Protein AF-A0A8T4AZB9-F1 (afdb_monomer)

Structure (mmCIF, N/CA/C/O backbone):
data_AF-A0A8T4AZB9-F1
#
_entry.id   AF-A0A8T4AZB9-F1
#
loop_
_atom_site.group_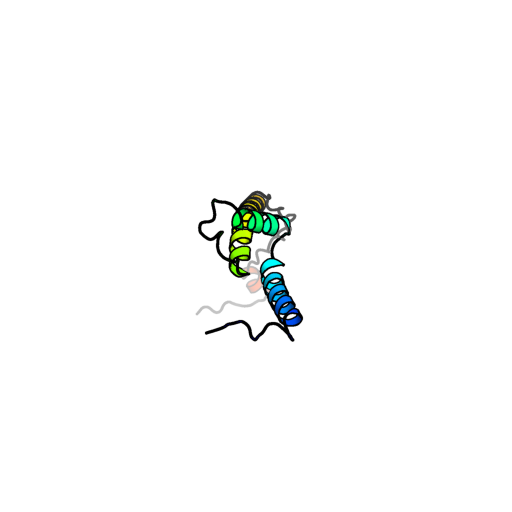PDB
_atom_site.id
_atom_site.type_symbol
_atom_site.label_atom_id
_atom_site.label_alt_id
_atom_site.label_comp_id
_atom_site.label_asym_id
_atom_site.label_entity_id
_atom_site.label_seq_id
_atom_site.pdbx_PDB_ins_code
_atom_site.Cartn_x
_atom_site.Cartn_y
_atom_site.Cartn_z
_atom_site.occupancy
_atom_site.B_iso_or_equiv
_atom_site.auth_seq_id
_atom_site.auth_comp_id
_atom_site.auth_asym_id
_atom_site.auth_atom_id
_atom_site.pdbx_PDB_model_num
ATOM 1 N N . MET A 1 1 ? 29.640 -9.383 -23.306 1.00 36.34 1 MET A N 1
ATOM 2 C CA . MET A 1 1 ? 28.337 -10.036 -23.550 1.00 36.34 1 MET A CA 1
ATOM 3 C C . MET A 1 1 ? 27.306 -8.935 -23.765 1.00 36.34 1 MET A C 1
ATOM 5 O O . MET A 1 1 ? 26.959 -8.245 -22.816 1.00 36.34 1 MET A O 1
ATOM 9 N N . LEU A 1 2 ? 26.946 -8.675 -25.024 1.00 42.00 2 LEU A N 1
ATOM 10 C CA . LEU A 1 2 ? 26.038 -7.601 -25.436 1.00 42.00 2 LEU A CA 1
ATOM 11 C C . LEU A 1 2 ? 24.580 -8.046 -25.237 1.00 42.00 2 LEU A C 1
ATOM 13 O O . LEU A 1 2 ? 24.134 -8.979 -25.895 1.00 42.00 2 LEU A O 1
ATOM 17 N N . ILE A 1 3 ? 23.825 -7.345 -24.390 1.00 49.06 3 ILE A N 1
ATOM 18 C CA . ILE A 1 3 ? 22.386 -7.575 -24.132 1.00 49.06 3 ILE A CA 1
ATOM 19 C C . ILE A 1 3 ? 21.522 -6.783 -25.148 1.00 49.06 3 ILE A C 1
ATOM 21 O O . ILE A 1 3 ? 20.389 -6.404 -24.883 1.00 49.06 3 ILE A O 1
ATOM 25 N N . HIS A 1 4 ? 22.052 -6.486 -26.339 1.00 47.09 4 HIS A N 1
ATOM 26 C CA . HIS A 1 4 ? 21.406 -5.588 -27.310 1.00 47.09 4 HIS A CA 1
ATOM 27 C C . HIS A 1 4 ? 20.523 -6.294 -28.359 1.00 47.09 4 HIS A C 1
ATOM 29 O O . HIS A 1 4 ? 20.061 -5.638 -29.283 1.00 47.09 4 HIS A O 1
ATOM 35 N N . TYR A 1 5 ? 20.249 -7.600 -28.227 1.00 48.66 5 TYR A N 1
ATOM 36 C CA . TYR A 1 5 ? 19.583 -8.394 -29.278 1.00 48.66 5 TYR A CA 1
ATOM 37 C C . TYR A 1 5 ? 18.109 -8.774 -29.037 1.00 48.66 5 TYR A C 1
ATOM 39 O O . TYR A 1 5 ? 17.534 -9.469 -29.865 1.00 48.66 5 TYR A O 1
ATOM 47 N N . PHE A 1 6 ? 17.464 -8.319 -27.956 1.00 48.94 6 PHE A N 1
ATOM 48 C CA . PHE A 1 6 ? 16.063 -8.685 -27.657 1.00 48.94 6 PHE A CA 1
ATOM 49 C C . PHE A 1 6 ? 15.092 -7.493 -27.612 1.00 48.94 6 PHE A C 1
ATOM 51 O O . PHE A 1 6 ? 14.067 -7.528 -26.938 1.00 48.94 6 PHE A O 1
ATOM 58 N N . ALA A 1 7 ? 15.409 -6.413 -28.325 1.00 53.19 7 ALA A N 1
ATOM 59 C CA . ALA A 1 7 ? 14.524 -5.263 -28.485 1.00 53.19 7 ALA A CA 1
ATOM 60 C C . ALA A 1 7 ? 13.926 -5.290 -29.897 1.00 53.19 7 ALA A C 1
ATOM 62 O O . ALA A 1 7 ? 14.537 -4.787 -30.834 1.00 53.19 7 ALA A O 1
ATOM 63 N N . GLY A 1 8 ? 12.759 -5.913 -30.077 1.00 53.25 8 GLY A N 1
ATOM 64 C CA . GLY A 1 8 ? 12.111 -5.881 -31.392 1.00 53.25 8 GLY A CA 1
ATOM 65 C C . GLY A 1 8 ? 10.671 -6.378 -31.449 1.00 53.25 8 GLY A C 1
ATOM 66 O O . GLY A 1 8 ? 9.823 -5.657 -31.956 1.00 53.25 8 GLY A O 1
ATOM 67 N N . ALA A 1 9 ? 10.366 -7.570 -30.926 1.00 54.06 9 ALA A N 1
ATOM 68 C CA . ALA A 1 9 ? 9.099 -8.232 -31.275 1.00 54.06 9 ALA A CA 1
ATOM 69 C C .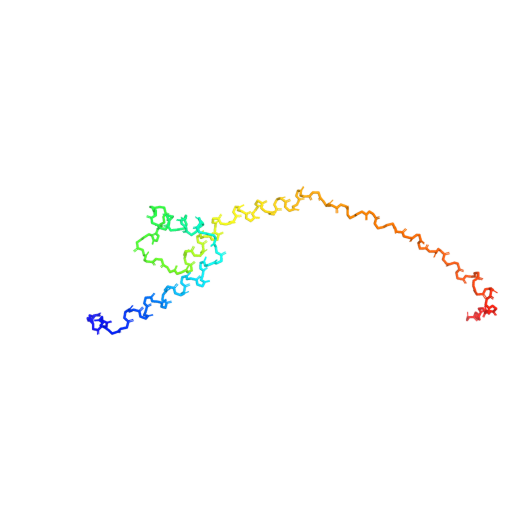 ALA A 1 9 ? 8.046 -8.340 -30.150 1.00 54.06 9 ALA A C 1
ATOM 71 O O . ALA A 1 9 ? 6.860 -8.355 -30.458 1.00 54.06 9 ALA A O 1
ATOM 72 N N . ASP A 1 10 ? 8.425 -8.366 -28.865 1.00 56.94 10 ASP A N 1
ATOM 73 C CA . ASP A 1 10 ? 7.483 -8.687 -27.763 1.00 56.94 10 ASP A CA 1
ATOM 74 C C . ASP A 1 10 ? 7.443 -7.660 -26.616 1.00 56.94 10 ASP A C 1
ATOM 76 O O . ASP A 1 10 ? 6.883 -7.912 -25.548 1.00 56.94 10 ASP A O 1
ATOM 80 N N . VAL A 1 11 ? 7.998 -6.463 -26.820 1.00 60.03 11 VAL A N 1
ATOM 81 C CA . VAL A 1 11 ? 8.096 -5.438 -25.760 1.00 60.03 11 VAL A CA 1
ATOM 82 C C . VAL A 1 11 ? 6.715 -4.993 -25.249 1.00 60.03 11 VAL A C 1
ATOM 84 O O . VAL A 1 11 ? 6.569 -4.672 -24.067 1.00 60.03 11 VAL A O 1
ATOM 87 N N . GLY A 1 12 ? 5.696 -5.025 -26.117 1.00 62.78 12 GLY A N 1
ATOM 88 C CA . GLY A 1 12 ? 4.302 -4.740 -25.761 1.00 62.78 12 GLY A CA 1
ATOM 89 C C . GLY A 1 12 ? 3.727 -5.783 -24.803 1.00 62.78 12 GLY A C 1
ATOM 90 O O . GLY A 1 12 ? 3.343 -5.435 -23.689 1.00 62.78 12 GLY A O 1
ATOM 91 N N . LYS A 1 13 ? 3.789 -7.068 -25.176 1.00 73.56 13 LYS A N 1
ATOM 92 C CA . LYS A 1 13 ? 3.292 -8.177 -24.340 1.00 73.56 13 LYS A CA 1
ATOM 93 C C . LYS A 1 13 ? 4.036 -8.281 -23.008 1.00 73.56 13 LYS A C 1
ATOM 95 O O . LYS A 1 13 ? 3.444 -8.582 -21.977 1.00 73.56 13 LYS A O 1
ATOM 100 N N . PHE A 1 14 ? 5.338 -7.995 -23.010 1.00 71.19 14 PHE A N 1
ATOM 101 C CA . PHE A 1 14 ? 6.136 -7.960 -21.786 1.00 71.19 14 PHE A CA 1
ATOM 102 C C . PHE A 1 14 ? 5.719 -6.815 -20.851 1.00 71.19 14 PHE A C 1
ATOM 104 O O . PHE A 1 14 ? 5.600 -7.009 -19.643 1.00 71.19 14 PHE A O 1
ATOM 111 N N . SER A 1 15 ? 5.463 -5.624 -21.397 1.00 73.81 15 SER A N 1
ATOM 112 C CA . SER A 1 15 ? 4.998 -4.478 -20.606 1.00 73.81 15 SER A CA 1
ATOM 113 C C . SER A 1 15 ? 3.588 -4.697 -20.051 1.00 73.81 15 SER A C 1
ATOM 115 O O . SER A 1 15 ? 3.328 -4.323 -18.908 1.00 73.81 15 SER A O 1
ATOM 117 N N . GLU A 1 16 ? 2.706 -5.341 -20.819 1.00 83.00 16 GLU A N 1
ATOM 118 C CA . GLU A 1 16 ? 1.372 -5.759 -20.370 1.00 83.00 16 GLU A CA 1
ATOM 119 C C . GLU A 1 16 ? 1.455 -6.766 -19.224 1.00 83.00 16 GLU A C 1
ATOM 121 O O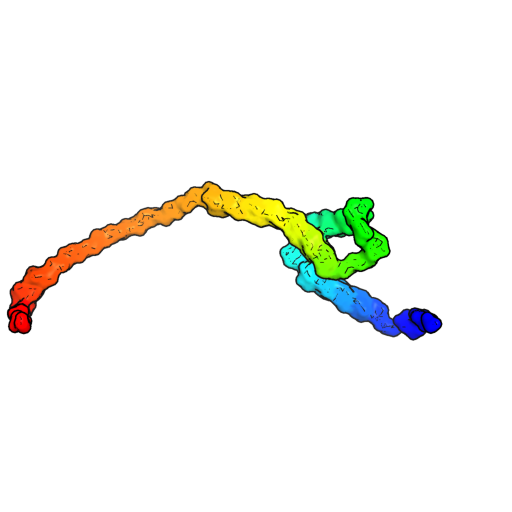 . GLU A 1 16 ? 0.856 -6.536 -18.178 1.00 83.00 16 GLU A O 1
ATOM 126 N N . SER A 1 17 ? 2.273 -7.816 -19.362 1.00 84.00 17 SER A N 1
ATOM 127 C CA . SER A 1 17 ? 2.494 -8.807 -18.301 1.00 84.00 17 SER A CA 1
ATOM 128 C C . SER A 1 17 ? 3.011 -8.167 -17.012 1.00 84.00 17 SER A C 1
ATOM 130 O O . SER A 1 17 ? 2.525 -8.488 -15.929 1.00 84.00 17 SER A O 1
ATOM 132 N N . ILE A 1 18 ? 3.947 -7.218 -17.112 1.00 83.31 18 ILE A N 1
ATOM 133 C CA . ILE A 1 18 ? 4.393 -6.449 -15.948 1.00 83.31 18 ILE A CA 1
ATOM 134 C C . ILE A 1 18 ? 3.212 -5.670 -15.357 1.00 83.31 18 ILE A C 1
ATOM 136 O O . ILE A 1 18 ? 2.995 -5.711 -14.148 1.00 83.31 18 ILE A O 1
ATOM 140 N N . GLY A 1 19 ? 2.442 -4.968 -16.190 1.00 85.88 19 GLY A N 1
ATOM 141 C CA . GLY A 1 19 ? 1.260 -4.219 -15.766 1.00 85.88 19 GLY A CA 1
ATOM 142 C C . GLY A 1 19 ? 0.237 -5.083 -15.026 1.00 85.88 19 GLY A C 1
ATOM 143 O O . GLY A 1 19 ? -0.285 -4.653 -13.997 1.00 85.88 19 GLY A O 1
ATOM 144 N N . GLU A 1 20 ? 0.005 -6.311 -15.488 1.00 90.50 20 GLU A N 1
ATOM 145 C CA . GLU A 1 20 ? -0.858 -7.286 -14.820 1.00 90.50 20 GLU A CA 1
ATOM 146 C C . GLU A 1 20 ? -0.349 -7.659 -13.426 1.00 90.50 20 GLU A C 1
ATOM 148 O O . GLU A 1 20 ? -1.146 -7.700 -12.488 1.00 90.50 20 GLU A O 1
ATOM 153 N N . ASP A 1 21 ? 0.957 -7.879 -13.257 1.00 90.62 21 ASP A N 1
ATOM 154 C CA . ASP A 1 21 ? 1.543 -8.196 -11.950 1.00 90.62 21 ASP A CA 1
ATOM 155 C C . ASP A 1 21 ? 1.378 -7.034 -10.961 1.00 90.62 21 ASP A C 1
ATOM 157 O O . ASP A 1 21 ? 0.996 -7.240 -9.804 1.00 90.62 21 ASP A O 1
ATOM 161 N N . TYR A 1 22 ? 1.597 -5.793 -11.416 1.00 90.31 22 TYR A N 1
ATOM 162 C CA . TYR A 1 22 ? 1.299 -4.605 -10.608 1.00 90.31 22 TYR A CA 1
ATOM 163 C C . TYR A 1 22 ? -0.193 -4.507 -10.291 1.00 90.31 22 TYR A C 1
ATOM 165 O O . TYR A 1 22 ? -0.551 -4.213 -9.152 1.00 90.31 22 TYR A O 1
ATOM 173 N N . GLY A 1 23 ? -1.063 -4.767 -11.268 1.00 91.19 23 GLY A N 1
ATOM 174 C CA . GLY A 1 23 ? -2.510 -4.762 -11.091 1.00 91.19 23 GLY A CA 1
ATOM 175 C C . GLY A 1 23 ? -2.950 -5.754 -10.019 1.00 91.19 23 GLY A C 1
ATOM 176 O O . GLY A 1 23 ? -3.554 -5.354 -9.026 1.00 91.19 23 GLY A O 1
ATOM 177 N N . ARG A 1 24 ? -2.589 -7.034 -10.163 1.00 92.69 24 ARG A N 1
ATOM 1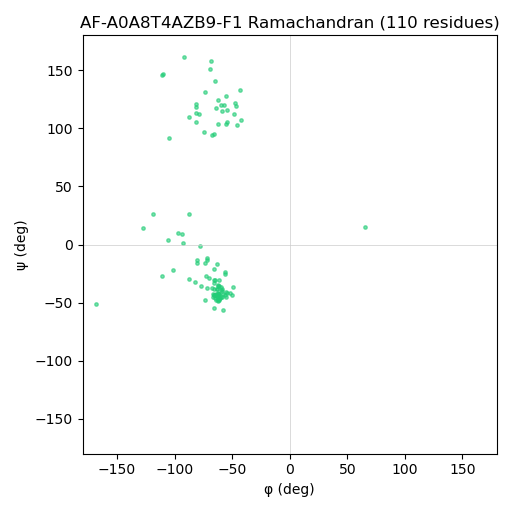78 C CA . ARG A 1 24 ? -2.931 -8.102 -9.206 1.00 92.69 24 ARG A CA 1
ATOM 179 C C . ARG A 1 24 ? -2.489 -7.764 -7.790 1.00 92.69 24 ARG A C 1
ATOM 181 O O . ARG A 1 24 ? -3.231 -7.998 -6.837 1.00 92.69 24 ARG A O 1
ATOM 188 N N . GLU A 1 25 ? -1.297 -7.197 -7.652 1.00 93.19 25 GLU A N 1
ATOM 189 C CA . GLU A 1 25 ? -0.733 -6.939 -6.339 1.00 93.19 25 GLU A CA 1
ATOM 190 C C . GLU A 1 25 ? -1.258 -5.638 -5.706 1.00 93.19 25 GLU A C 1
ATOM 192 O O . GLU A 1 25 ? -1.419 -5.577 -4.484 1.00 93.19 25 GLU A O 1
ATOM 197 N N . LEU A 1 26 ? -1.576 -4.610 -6.503 1.00 92.88 26 LEU A N 1
ATOM 198 C CA . LEU A 1 26 ? -1.941 -3.281 -6.001 1.00 92.88 26 LEU A CA 1
ATOM 199 C C . LEU A 1 26 ? -3.439 -2.984 -5.990 1.00 92.88 26 LEU A C 1
ATOM 201 O O . LEU A 1 26 ? -3.852 -2.155 -5.184 1.00 92.88 26 LEU A O 1
ATOM 205 N N . LEU A 1 27 ? -4.261 -3.668 -6.794 1.00 93.44 27 LEU A N 1
ATOM 206 C CA . LEU A 1 27 ? -5.718 -3.448 -6.858 1.00 93.44 27 LEU A CA 1
ATOM 207 C C . LEU A 1 27 ? -6.420 -3.598 -5.498 1.00 93.44 27 LEU A C 1
ATOM 209 O O . LEU A 1 27 ? -7.481 -3.020 -5.280 1.00 93.44 27 LEU A O 1
ATOM 213 N N . LYS A 1 28 ? -5.819 -4.340 -4.561 1.00 93.38 28 LYS A N 1
ATOM 214 C CA . LYS A 1 28 ? -6.315 -4.501 -3.185 1.00 93.38 28 LYS A CA 1
ATOM 215 C C . LYS A 1 28 ? -6.159 -3.250 -2.309 1.00 93.38 28 LYS A C 1
ATOM 217 O O . LYS A 1 28 ? -6.693 -3.220 -1.200 1.00 93.38 28 LYS A O 1
ATOM 222 N N . TYR A 1 29 ? -5.407 -2.248 -2.760 1.00 94.81 29 TYR A N 1
ATOM 223 C CA . TYR A 1 29 ? -5.156 -1.009 -2.030 1.00 94.81 29 TYR A CA 1
ATOM 224 C C . TYR A 1 29 ? -5.866 0.178 -2.686 1.00 94.81 29 TYR A C 1
ATOM 226 O O . TYR A 1 29 ? -5.969 0.247 -3.910 1.00 94.81 29 TYR A O 1
ATOM 234 N N . PRO A 1 30 ? -6.329 1.159 -1.893 1.00 95.12 30 PRO A N 1
ATOM 235 C CA . PRO A 1 30 ? -6.922 2.365 -2.448 1.00 95.12 30 PRO A CA 1
ATOM 236 C C . PRO A 1 30 ? -5.864 3.227 -3.150 1.00 95.12 30 PRO A C 1
ATOM 238 O O . PRO A 1 30 ? -4.701 3.271 -2.739 1.00 95.12 30 PRO A O 1
ATOM 241 N N . ALA A 1 31 ? -6.290 3.982 -4.166 1.00 93.31 31 ALA A N 1
ATOM 242 C CA . ALA A 1 31 ? -5.407 4.796 -5.003 1.00 93.31 31 ALA A CA 1
ATOM 243 C C . ALA A 1 31 ? -4.487 5.732 -4.196 1.00 93.31 31 ALA A C 1
ATOM 245 O O . ALA A 1 31 ? -3.294 5.813 -4.478 1.00 93.31 31 ALA A O 1
ATOM 246 N N . TRP A 1 32 ? -5.000 6.373 -3.139 1.00 94.75 32 TRP A N 1
ATOM 247 C CA . TRP A 1 32 ? -4.206 7.282 -2.304 1.00 94.75 32 TRP A CA 1
ATOM 248 C C . TRP A 1 32 ? -3.025 6.585 -1.605 1.00 94.75 32 TRP A C 1
ATOM 250 O O . TRP A 1 32 ? -1.958 7.184 -1.458 1.00 94.75 32 TRP A O 1
ATOM 260 N N . ALA A 1 33 ? -3.188 5.321 -1.196 1.00 95.12 33 ALA A N 1
ATOM 261 C CA . ALA A 1 33 ? -2.138 4.555 -0.527 1.00 95.12 33 ALA A CA 1
ATOM 262 C C . ALA A 1 33 ? -1.038 4.170 -1.523 1.00 95.12 33 ALA A C 1
ATOM 264 O O . ALA A 1 33 ? 0.148 4.246 -1.204 1.00 95.12 33 ALA A O 1
ATOM 265 N N . ILE A 1 34 ? -1.427 3.842 -2.758 1.00 93.75 34 ILE A N 1
ATOM 266 C CA . ILE A 1 34 ? -0.498 3.565 -3.859 1.00 93.75 34 ILE A CA 1
ATOM 267 C C . ILE A 1 34 ? 0.284 4.835 -4.227 1.00 93.75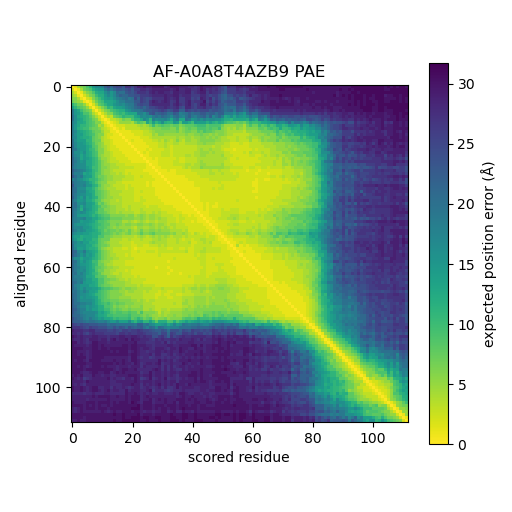 34 ILE A C 1
ATOM 269 O O . ILE A 1 34 ? 1.504 4.787 -4.379 1.00 93.75 34 ILE A O 1
ATOM 273 N N . THR A 1 35 ? -0.380 5.994 -4.313 1.00 94.19 35 THR A N 1
ATOM 274 C CA . THR A 1 35 ? 0.284 7.279 -4.590 1.00 94.19 35 THR A CA 1
ATOM 275 C C . THR A 1 35 ? 1.322 7.620 -3.525 1.00 94.19 35 THR A C 1
ATOM 277 O O . THR A 1 35 ? 2.447 7.991 -3.862 1.00 94.19 35 THR A O 1
ATOM 280 N N . LYS A 1 36 ? 0.989 7.444 -2.242 1.00 94.44 36 LYS A N 1
ATOM 281 C CA . LYS A 1 36 ? 1.949 7.645 -1.151 1.00 94.44 36 LYS A CA 1
ATOM 282 C C . LYS A 1 36 ? 3.113 6.665 -1.211 1.00 94.44 36 LYS A C 1
ATOM 284 O O . LYS A 1 36 ? 4.256 7.097 -1.098 1.00 94.44 36 LYS A O 1
ATOM 289 N N . ALA A 1 37 ? 2.843 5.383 -1.458 1.00 93.56 37 ALA A N 1
ATOM 290 C CA . ALA A 1 37 ? 3.883 4.375 -1.641 1.00 93.56 37 ALA A CA 1
ATOM 291 C C . ALA A 1 37 ? 4.850 4.756 -2.775 1.00 93.56 37 ALA A C 1
ATOM 293 O O . ALA A 1 37 ? 6.067 4.683 -2.604 1.00 93.56 37 ALA A O 1
ATOM 294 N N . ARG A 1 38 ? 4.324 5.250 -3.905 1.00 92.75 38 ARG A N 1
ATOM 295 C CA . ARG A 1 38 ? 5.129 5.756 -5.024 1.00 92.75 38 ARG A CA 1
ATOM 296 C C . ARG A 1 38 ? 5.980 6.963 -4.623 1.00 92.75 38 ARG A C 1
ATOM 298 O O . ARG A 1 38 ? 7.168 6.985 -4.931 1.00 92.75 38 ARG A O 1
ATOM 305 N N . HIS A 1 39 ? 5.397 7.957 -3.952 1.00 93.75 39 HIS A N 1
ATOM 306 C CA . HIS A 1 39 ? 6.134 9.145 -3.502 1.00 93.75 39 HIS A CA 1
ATOM 307 C C . HIS A 1 39 ? 7.237 8.785 -2.506 1.00 93.75 39 HIS A C 1
ATOM 309 O O . HIS A 1 39 ? 8.363 9.258 -2.643 1.00 93.75 39 HIS A O 1
ATOM 315 N N . TRP A 1 40 ? 6.945 7.902 -1.551 1.00 93.62 40 TRP A N 1
ATOM 316 C CA . TRP A 1 40 ? 7.936 7.408 -0.604 1.00 93.62 40 TRP A CA 1
ATOM 317 C C . TRP A 1 40 ? 9.076 6.672 -1.314 1.00 93.62 40 TRP A C 1
ATOM 319 O O . TRP A 1 40 ? 10.241 6.917 -1.006 1.00 93.62 40 TRP A O 1
ATOM 329 N N . TRP A 1 41 ? 8.770 5.837 -2.314 1.00 93.62 41 TRP A N 1
ATOM 330 C CA . TRP A 1 41 ? 9.790 5.091 -3.054 1.00 93.62 41 TRP A CA 1
ATOM 331 C C . TRP A 1 41 ? 10.816 5.999 -3.742 1.00 93.62 41 TRP A C 1
ATOM 333 O O . TRP A 1 41 ? 12.001 5.667 -3.772 1.00 93.62 41 TRP A O 1
ATOM 343 N N . LEU A 1 42 ? 10.350 7.129 -4.283 1.00 90.69 42 LEU A N 1
ATOM 344 C CA . LEU A 1 42 ? 11.173 8.141 -4.954 1.00 90.69 42 LEU A CA 1
ATOM 345 C C . LEU A 1 42 ? 11.876 9.093 -3.976 1.00 90.69 42 LEU A C 1
ATOM 347 O O . LEU A 1 42 ? 12.800 9.803 -4.369 1.00 90.69 42 LEU A O 1
ATOM 351 N N . SER A 1 43 ? 11.437 9.126 -2.719 1.00 93.31 43 SER A N 1
ATOM 352 C CA . SER A 1 43 ? 11.993 10.018 -1.708 1.00 93.31 43 SER A CA 1
ATOM 353 C C . SER A 1 43 ? 13.423 9.640 -1.323 1.00 93.31 43 SER A C 1
ATOM 355 O O . SER A 1 43 ? 13.862 8.497 -1.459 1.00 93.31 43 SER A O 1
ATOM 357 N N . GLU A 1 44 ? 14.152 10.611 -0.776 1.00 95.19 44 GLU A N 1
ATOM 358 C CA . GLU A 1 44 ? 15.526 10.420 -0.296 1.00 95.19 44 GLU A CA 1
ATOM 359 C C . GLU A 1 44 ? 15.627 9.471 0.898 1.00 95.19 44 GLU A C 1
ATOM 361 O O . GLU A 1 44 ? 16.674 8.877 1.139 1.00 95.19 44 GLU A O 1
ATOM 366 N N . LEU A 1 45 ? 14.515 9.298 1.613 1.00 91.94 45 LEU A N 1
ATOM 367 C CA . LEU A 1 45 ? 14.411 8.447 2.791 1.00 91.94 45 LEU A CA 1
ATOM 368 C C . LEU A 1 45 ? 14.420 6.956 2.439 1.00 91.94 45 LEU A C 1
ATOM 370 O O . LEU A 1 45 ? 14.626 6.124 3.320 1.00 91.94 45 LEU A O 1
ATOM 374 N N . ASN A 1 46 ? 14.193 6.602 1.170 1.00 93.88 46 ASN A N 1
ATOM 375 C CA . ASN A 1 46 ? 14.280 5.224 0.721 1.00 93.88 46 ASN A CA 1
ATOM 376 C C . ASN A 1 46 ? 15.728 4.887 0.312 1.00 93.88 46 ASN A C 1
ATOM 378 O O . ASN A 1 46 ? 16.168 5.290 -0.770 1.00 93.88 46 ASN A O 1
ATOM 382 N N . PRO A 1 47 ? 16.462 4.057 1.079 1.00 93.19 47 PRO A N 1
ATOM 383 C CA . PRO A 1 47 ? 17.820 3.646 0.712 1.00 93.19 47 PRO A CA 1
ATOM 384 C C . PRO A 1 47 ? 17.857 2.839 -0.595 1.00 93.19 47 PRO A C 1
ATOM 386 O O . PRO A 1 47 ? 18.905 2.697 -1.222 1.00 93.19 47 PRO A O 1
ATOM 389 N N . ARG A 1 48 ? 16.708 2.312 -1.040 1.00 92.06 48 ARG A N 1
ATOM 390 C CA . ARG A 1 48 ? 16.556 1.550 -2.283 1.00 92.06 48 ARG A CA 1
ATOM 391 C C . ARG A 1 48 ? 16.042 2.405 -3.451 1.00 92.06 48 ARG A C 1
ATOM 393 O O . ARG A 1 48 ? 15.768 1.832 -4.504 1.00 92.06 48 ARG A O 1
ATOM 400 N N . ARG A 1 49 ? 15.973 3.744 -3.327 1.00 90.38 49 ARG A N 1
ATOM 401 C CA . ARG A 1 49 ? 15.456 4.656 -4.378 1.00 90.38 49 ARG A CA 1
ATOM 402 C C . ARG A 1 49 ? 16.162 4.530 -5.733 1.00 90.38 49 ARG A C 1
ATOM 404 O O . ARG A 1 49 ? 15.566 4.818 -6.762 1.00 90.38 49 ARG A O 1
ATOM 411 N N . GLY A 1 50 ? 17.415 4.066 -5.744 1.00 88.25 50 GLY A N 1
ATOM 412 C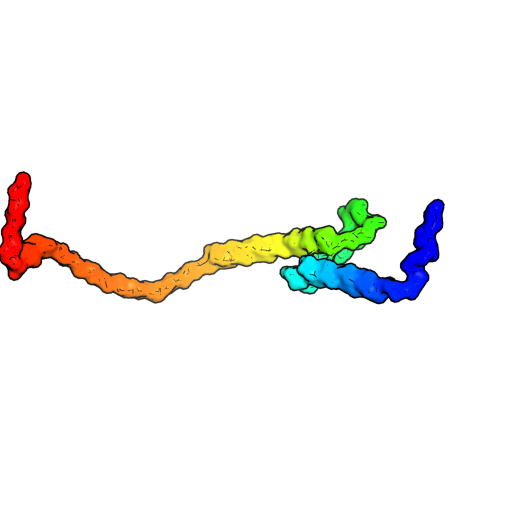 CA . GLY A 1 50 ? 18.196 3.831 -6.966 1.00 88.25 50 GLY A CA 1
ATOM 413 C C . GLY A 1 50 ? 17.846 2.544 -7.724 1.00 88.25 50 GLY A C 1
ATOM 414 O O . GLY A 1 50 ? 18.457 2.260 -8.749 1.00 88.25 50 GLY A O 1
ATOM 415 N N . ARG A 1 51 ? 16.901 1.733 -7.228 1.00 89.25 51 ARG A N 1
ATOM 416 C CA . ARG A 1 51 ? 16.461 0.489 -7.873 1.00 89.25 51 ARG A CA 1
ATOM 417 C C . ARG A 1 51 ? 15.036 0.636 -8.393 1.00 89.25 51 ARG A C 1
ATOM 419 O O . ARG A 1 51 ? 14.191 1.273 -7.760 1.00 89.25 51 ARG A O 1
ATOM 426 N N . LYS A 1 52 ? 14.754 -0.023 -9.520 1.00 87.69 52 LYS A N 1
ATOM 427 C CA . LYS A 1 52 ? 13.384 -0.150 -10.024 1.00 87.69 52 LYS A CA 1
ATOM 428 C C . LYS A 1 52 ? 12.550 -0.930 -8.990 1.00 87.69 52 LYS A C 1
ATOM 430 O O . LYS A 1 52 ? 12.960 -2.032 -8.624 1.00 87.69 52 LYS A O 1
ATOM 435 N N . PRO A 1 53 ? 11.427 -0.378 -8.501 1.00 89.88 53 PRO A N 1
ATOM 436 C CA . PRO A 1 53 ? 10.551 -1.090 -7.574 1.00 89.88 53 PRO A CA 1
ATOM 437 C C . PRO A 1 53 ? 9.940 -2.307 -8.253 1.00 89.88 53 PRO A C 1
ATOM 439 O O . PRO A 1 53 ? 9.526 -2.201 -9.404 1.00 89.88 53 PRO A O 1
ATOM 442 N N . VAL A 1 54 ? 9.814 -3.422 -7.537 1.00 91.19 54 VAL A N 1
ATOM 443 C CA . VAL A 1 54 ? 8.980 -4.557 -7.972 1.00 91.19 54 VAL A CA 1
ATOM 444 C C . VAL A 1 54 ? 7.555 -4.424 -7.408 1.00 91.19 54 VAL A C 1
ATOM 446 O O . VAL A 1 54 ? 7.367 -3.697 -6.429 1.00 91.19 54 VAL A O 1
ATOM 449 N N . PRO A 1 55 ? 6.541 -5.117 -7.964 1.00 90.38 55 PRO A N 1
ATOM 450 C CA . PRO A 1 55 ? 5.159 -5.032 -7.476 1.00 90.38 55 PRO A CA 1
ATOM 451 C C . PRO A 1 55 ? 5.020 -5.236 -5.958 1.00 90.38 55 PRO A C 1
ATOM 453 O O . PRO A 1 55 ? 4.354 -4.454 -5.280 1.00 90.38 55 PRO A O 1
ATOM 456 N N . GLY A 1 56 ? 5.729 -6.226 -5.402 1.00 90.44 56 GLY A N 1
ATOM 457 C CA . GLY A 1 56 ? 5.703 -6.522 -3.966 1.00 90.44 56 GLY A CA 1
ATOM 458 C C . GLY A 1 56 ? 6.303 -5.424 -3.078 1.00 90.44 56 GLY A C 1
ATOM 459 O O . GLY A 1 56 ? 5.829 -5.218 -1.962 1.00 90.44 56 GLY A O 1
ATOM 460 N N . ASP A 1 57 ? 7.295 -4.677 -3.574 1.00 91.81 57 ASP A N 1
ATOM 461 C CA . ASP A 1 57 ? 7.886 -3.555 -2.835 1.00 91.81 57 ASP A CA 1
ATOM 462 C C . ASP A 1 57 ? 6.843 -2.426 -2.665 1.00 91.81 57 ASP A C 1
ATOM 464 O O . ASP A 1 57 ? 6.647 -1.911 -1.563 1.00 91.81 57 ASP A O 1
ATOM 468 N N . TRP A 1 58 ? 6.103 -2.081 -3.729 1.00 90.88 58 TRP A N 1
ATOM 469 C CA . TRP A 1 58 ? 5.020 -1.087 -3.651 1.00 90.88 58 TRP A CA 1
ATOM 470 C C . TRP A 1 58 ? 3.855 -1.552 -2.779 1.00 90.88 58 TRP A C 1
ATOM 472 O O . TRP A 1 58 ? 3.302 -0.759 -2.014 1.00 90.88 58 TRP A O 1
ATOM 482 N N . ALA A 1 59 ? 3.511 -2.835 -2.848 1.00 93.25 59 ALA A N 1
ATOM 483 C CA . ALA A 1 59 ? 2.465 -3.432 -2.028 1.00 93.25 59 ALA A CA 1
ATOM 484 C C . ALA A 1 59 ? 2.789 -3.362 -0.533 1.00 93.25 59 ALA A C 1
ATOM 486 O O . ALA A 1 59 ? 1.931 -3.019 0.282 1.00 93.25 59 ALA A O 1
ATOM 487 N N . ALA A 1 60 ? 4.043 -3.644 -0.169 1.00 93.56 60 ALA A N 1
ATOM 488 C CA . ALA A 1 60 ? 4.518 -3.537 1.202 1.00 93.56 60 ALA A CA 1
ATOM 489 C C . ALA A 1 60 ? 4.391 -2.098 1.724 1.00 93.56 60 ALA A C 1
ATOM 491 O O . ALA A 1 60 ? 3.836 -1.890 2.803 1.00 93.56 60 ALA A O 1
ATOM 492 N N . CYS A 1 61 ? 4.810 -1.103 0.937 1.00 92.81 61 CYS A N 1
ATOM 493 C CA . CYS A 1 61 ? 4.654 0.309 1.290 1.00 92.81 61 CYS A CA 1
ATOM 494 C C . CYS A 1 61 ? 3.177 0.713 1.431 1.00 92.81 61 CYS A C 1
ATOM 496 O O . CYS A 1 61 ? 2.791 1.302 2.439 1.00 92.81 61 CYS A O 1
ATOM 498 N N . ALA A 1 62 ? 2.320 0.338 0.476 1.00 94.50 62 ALA A N 1
ATOM 499 C CA . ALA A 1 62 ? 0.887 0.634 0.537 1.00 94.50 62 ALA A CA 1
ATOM 500 C C . ALA A 1 62 ? 0.212 -0.022 1.757 1.00 94.50 62 ALA A C 1
ATOM 502 O O . ALA A 1 62 ? -0.661 0.569 2.395 1.00 94.50 62 ALA A O 1
ATOM 503 N N . LYS A 1 63 ? 0.651 -1.228 2.142 1.00 94.50 63 LYS A N 1
ATOM 504 C CA . LYS A 1 63 ? 0.191 -1.915 3.357 1.00 94.50 63 LYS A CA 1
ATOM 505 C C . LYS A 1 63 ? 0.554 -1.151 4.632 1.00 94.50 63 LYS A C 1
ATOM 507 O O . LYS A 1 63 ? -0.259 -1.142 5.556 1.00 94.50 63 LYS A O 1
ATOM 512 N N . VAL A 1 64 ? 1.739 -0.539 4.690 1.00 93.75 64 VAL A N 1
ATOM 513 C CA . VAL A 1 64 ? 2.171 0.285 5.833 1.00 93.75 64 VAL A CA 1
ATOM 514 C C . VAL A 1 64 ? 1.287 1.524 5.961 1.00 93.75 64 VAL A C 1
ATOM 516 O O . VAL A 1 64 ? 0.771 1.782 7.044 1.00 93.75 64 VAL A O 1
ATOM 519 N N . GLU A 1 65 ? 1.010 2.224 4.861 1.00 92.44 65 GLU A N 1
ATOM 520 C CA . GLU A 1 65 ? 0.095 3.378 4.858 1.00 92.44 65 GLU A CA 1
ATOM 521 C C . GLU A 1 65 ? -1.318 2.996 5.334 1.00 92.44 65 GLU A C 1
ATOM 523 O O . GLU A 1 65 ? -1.946 3.700 6.127 1.00 92.44 65 GLU A O 1
ATOM 528 N N . MET A 1 66 ? -1.803 1.822 4.920 1.00 95.12 66 MET A N 1
ATOM 529 C CA . MET A 1 66 ? -3.093 1.280 5.358 1.00 95.12 66 MET A CA 1
ATOM 530 C C . MET A 1 66 ? -3.107 0.793 6.815 1.00 95.12 66 MET A C 1
ATOM 532 O O . MET A 1 66 ? -4.186 0.549 7.360 1.00 95.12 66 MET A O 1
ATOM 536 N N . ALA A 1 67 ? -1.955 0.643 7.478 1.00 92.56 67 ALA A N 1
ATOM 537 C CA . ALA A 1 67 ? -1.904 0.169 8.861 1.00 92.56 67 ALA A CA 1
ATOM 538 C C . ALA A 1 67 ? -2.614 1.137 9.820 1.00 92.56 67 ALA A C 1
ATOM 540 O O . ALA A 1 67 ? -3.338 0.695 10.712 1.00 92.56 67 ALA A O 1
ATOM 541 N N . VAL A 1 68 ? -2.478 2.448 9.596 1.00 90.19 68 VAL A N 1
ATOM 542 C CA . VAL A 1 68 ? -3.146 3.479 10.408 1.00 90.19 68 VAL A CA 1
ATOM 543 C C . VAL A 1 68 ? -4.666 3.373 10.284 1.00 90.19 68 VAL A C 1
ATOM 545 O O . VAL A 1 68 ? -5.370 3.403 11.294 1.00 90.19 68 VAL A O 1
ATOM 548 N N . VAL A 1 69 ? -5.170 3.169 9.063 1.00 91.69 69 VAL A N 1
ATOM 549 C CA . VAL A 1 69 ? -6.606 2.979 8.800 1.00 91.69 69 VAL A CA 1
ATOM 550 C C . VAL A 1 69 ? -7.122 1.738 9.521 1.00 91.69 69 VAL A C 1
ATOM 552 O O . VAL A 1 69 ? -8.103 1.827 10.251 1.00 91.69 69 VAL A O 1
ATOM 555 N N . ARG A 1 70 ? -6.409 0.610 9.430 1.00 91.75 70 ARG A N 1
ATOM 556 C CA . ARG A 1 70 ? -6.788 -0.631 10.129 1.00 91.75 70 ARG A CA 1
ATOM 557 C C . ARG A 1 70 ? -6.846 -0.462 11.644 1.00 91.75 70 ARG A C 1
ATOM 559 O O . ARG A 1 70 ? -7.735 -1.010 12.300 1.00 91.75 70 ARG A O 1
ATOM 566 N N . ILE A 1 71 ? -5.911 0.294 12.221 1.00 92.62 71 ILE A N 1
ATOM 567 C CA . ILE A 1 71 ? -5.916 0.605 13.657 1.00 92.62 71 ILE A CA 1
ATOM 568 C C . ILE A 1 71 ? -7.140 1.458 14.011 1.00 92.62 71 ILE A C 1
ATOM 570 O O . ILE A 1 71 ? -7.798 1.186 15.019 1.00 92.62 71 ILE A O 1
ATOM 574 N N . ALA A 1 72 ? -7.464 2.462 13.194 1.00 91.06 72 ALA A N 1
ATOM 575 C CA . ALA A 1 72 ? -8.633 3.314 13.393 1.00 91.06 72 ALA A CA 1
ATOM 576 C C . ALA A 1 72 ? -9.945 2.519 13.286 1.00 91.06 72 ALA A C 1
ATOM 578 O O . ALA A 1 72 ? -10.767 2.586 14.198 1.00 91.06 72 ALA A O 1
ATOM 579 N N . GLU A 1 73 ? -10.102 1.692 12.251 1.00 91.69 73 GLU A N 1
ATOM 580 C CA . GLU A 1 73 ? -11.235 0.774 12.081 1.00 91.69 73 GLU A CA 1
ATOM 581 C C . GLU A 1 73 ? -11.390 -0.150 13.294 1.00 91.69 73 GLU A C 1
ATOM 583 O O . GLU A 1 73 ? -12.479 -0.277 13.853 1.00 91.69 73 GLU A O 1
ATOM 588 N N . SER A 1 74 ? -10.284 -0.723 13.778 1.00 90.69 74 SER A N 1
ATOM 589 C CA . SER A 1 74 ? -10.275 -1.590 14.964 1.00 90.69 74 SER A CA 1
ATOM 590 C C . SER A 1 74 ? -10.658 -0.853 16.251 1.00 90.69 74 SER A C 1
ATOM 592 O O . SER A 1 74 ? -11.189 -1.454 17.187 1.00 90.69 74 SER A O 1
ATOM 594 N N . ARG A 1 75 ? -10.357 0.445 16.361 1.00 91.44 75 ARG A N 1
ATOM 595 C CA . ARG A 1 75 ? -10.800 1.276 17.492 1.00 91.44 75 ARG A CA 1
ATOM 596 C C . ARG A 1 75 ? -12.289 1.583 17.386 1.00 91.44 75 ARG A C 1
ATOM 598 O O . ARG A 1 75 ? -13.004 1.343 18.350 1.00 91.44 75 ARG A O 1
ATOM 605 N N . ILE A 1 76 ? -12.765 2.006 16.216 1.00 89.38 76 ILE A N 1
ATOM 606 C CA . ILE A 1 76 ? -14.187 2.284 15.969 1.00 89.38 76 ILE A CA 1
ATOM 607 C C . ILE A 1 76 ? -15.033 1.035 16.224 1.00 89.38 76 ILE A C 1
ATOM 609 O O . ILE A 1 76 ? -16.044 1.121 16.911 1.00 89.38 76 ILE A O 1
ATOM 613 N N . ALA A 1 77 ? -14.604 -0.134 15.743 1.00 87.19 77 ALA A N 1
ATOM 614 C CA . ALA A 1 77 ? -15.312 -1.395 15.953 1.00 87.19 77 ALA A CA 1
ATOM 615 C C . ALA A 1 77 ? -15.463 -1.756 17.441 1.00 87.19 77 ALA A C 1
ATOM 617 O O . ALA A 1 77 ? -16.502 -2.274 17.840 1.00 87.19 77 ALA A O 1
ATOM 618 N N . ARG A 1 78 ? -14.452 -1.452 18.268 1.00 84.81 78 ARG A N 1
ATOM 619 C CA . ARG A 1 78 ? -14.496 -1.664 19.725 1.00 84.81 78 ARG A CA 1
ATOM 620 C C . ARG A 1 78 ? -15.309 -0.605 20.461 1.00 84.81 78 ARG A C 1
ATOM 622 O O . ARG A 1 78 ? -15.956 -0.922 21.451 1.00 84.81 78 ARG A O 1
ATOM 629 N N . SER A 1 79 ? -15.255 0.639 19.997 1.00 78.62 79 SER A N 1
ATOM 630 C CA . SER A 1 79 ? -15.983 1.763 20.589 1.00 78.62 79 SER A CA 1
ATOM 631 C C . SER A 1 79 ? -17.445 1.824 20.161 1.00 78.62 79 SER A C 1
ATOM 633 O O . SER A 1 79 ? -18.219 2.557 20.772 1.00 78.62 79 SER A O 1
ATOM 635 N N . ARG A 1 80 ? -17.846 1.075 19.127 1.00 72.62 80 ARG A N 1
ATOM 636 C CA . ARG A 1 80 ? -19.244 0.986 18.718 1.00 72.62 80 ARG A CA 1
ATOM 637 C C . ARG A 1 80 ? -20.012 0.327 19.866 1.00 72.62 80 ARG A C 1
ATOM 639 O O . ARG A 1 80 ? -19.705 -0.823 20.191 1.00 72.62 80 ARG A O 1
ATOM 646 N N . PRO A 1 81 ? -20.982 1.016 20.499 1.00 66.62 81 PRO A N 1
ATOM 647 C CA . PRO A 1 81 ? -21.823 0.361 21.481 1.00 66.62 81 PRO A CA 1
ATOM 648 C C . PRO A 1 81 ? -22.435 -0.844 20.780 1.00 66.62 81 PRO A C 1
ATOM 650 O O . PRO A 1 81 ? -22.962 -0.712 19.669 1.00 66.62 81 PRO A O 1
ATOM 653 N N . LYS A 1 82 ? -22.303 -2.027 21.393 1.00 64.50 82 LYS A N 1
ATOM 654 C CA . LYS A 1 82 ? -23.096 -3.190 21.001 1.00 64.50 82 LYS A CA 1
ATOM 655 C C . LYS A 1 82 ? -24.514 -2.649 20.933 1.00 64.50 82 LYS A C 1
ATOM 657 O O . LYS A 1 82 ? -25.038 -2.236 21.964 1.00 64.50 82 LYS A O 1
ATOM 662 N N . GLN A 1 83 ? -25.094 -2.571 19.736 1.00 60.50 83 GLN A N 1
ATOM 663 C CA . GLN A 1 83 ? -26.536 -2.466 19.641 1.00 60.50 83 GLN A CA 1
ATOM 664 C C . GLN A 1 83 ? -27.007 -3.681 20.422 1.00 60.50 83 GLN A C 1
ATOM 666 O O . GLN A 1 83 ? -26.787 -4.821 20.006 1.00 60.50 83 GLN A O 1
ATOM 671 N N . THR A 1 84 ? -27.483 -3.446 21.640 1.00 57.25 84 THR A N 1
ATOM 672 C CA . THR A 1 84 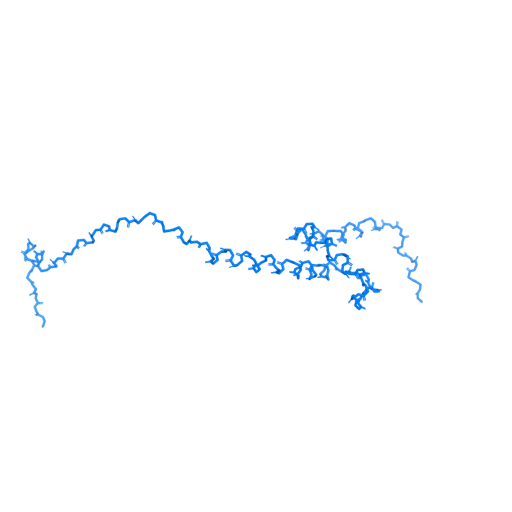? -28.243 -4.429 22.377 1.00 57.25 84 THR A CA 1
ATOM 673 C C . THR A 1 84 ? -29.354 -4.768 21.411 1.00 57.25 84 THR A C 1
ATOM 675 O O . THR A 1 84 ? -30.216 -3.934 21.141 1.00 57.25 84 THR A O 1
ATOM 678 N N . ALA A 1 85 ? -29.260 -5.949 20.789 1.00 59.97 85 ALA A N 1
ATOM 679 C CA . ALA A 1 85 ? -30.389 -6.515 20.078 1.00 59.97 85 ALA A CA 1
ATOM 680 C C . ALA A 1 85 ? -31.602 -6.294 20.992 1.00 59.97 85 ALA A C 1
ATOM 682 O O . ALA A 1 85 ? -31.439 -6.503 22.205 1.00 59.97 85 ALA A O 1
ATOM 683 N N . PRO A 1 86 ? -32.743 -5.791 20.473 1.00 55.62 86 PRO A N 1
ATOM 684 C CA . PRO A 1 86 ? -33.922 -5.589 21.303 1.00 55.62 86 PRO A CA 1
ATOM 685 C C . PRO A 1 86 ? -34.091 -6.877 22.080 1.00 55.62 86 PRO A C 1
ATOM 687 O O . PRO A 1 86 ? -34.056 -7.943 21.456 1.00 55.62 86 PRO A O 1
ATOM 690 N N . ALA A 1 87 ? -34.073 -6.761 23.414 1.00 56.84 87 ALA A N 1
ATOM 691 C CA . ALA A 1 87 ? -34.022 -7.892 24.320 1.00 56.84 87 ALA A CA 1
ATOM 692 C C . ALA A 1 87 ? -34.982 -8.932 23.761 1.00 56.84 87 ALA A C 1
ATOM 694 O O . ALA A 1 87 ? -36.187 -8.690 23.728 1.00 56.84 87 ALA A O 1
ATOM 695 N N . THR A 1 88 ? -34.444 -10.014 23.185 1.00 58.97 88 THR A N 1
ATOM 696 C CA . THR A 1 88 ? -35.288 -11.123 22.774 1.00 58.97 88 THR A CA 1
ATOM 697 C C . THR A 1 88 ? -35.866 -11.565 24.088 1.00 58.97 88 THR A C 1
ATOM 699 O O . THR A 1 88 ? -35.118 -12.074 24.923 1.00 58.97 88 THR A O 1
ATOM 702 N N . GLU A 1 89 ? -37.126 -11.197 24.306 1.00 58.38 89 GLU A N 1
ATOM 703 C CA . GLU A 1 89 ? -37.898 -11.491 25.492 1.00 58.38 89 GLU A CA 1
ATOM 704 C C . GLU A 1 89 ? -37.639 -12.964 25.759 1.00 58.38 89 GLU A C 1
ATOM 706 O O . GLU A 1 89 ? -38.051 -13.836 24.987 1.00 58.38 89 GLU A O 1
ATOM 711 N N . GLN A 1 90 ? -36.774 -13.238 26.739 1.00 56.62 90 GLN A N 1
ATOM 712 C CA . GLN A 1 90 ? -36.418 -14.599 27.072 1.00 56.62 90 GLN A CA 1
ATOM 713 C C . GLN A 1 90 ? -37.701 -15.157 27.645 1.00 56.62 90 GLN A C 1
ATOM 715 O O . GLN A 1 90 ? -38.010 -14.934 28.814 1.00 56.62 90 GLN A O 1
ATOM 720 N N . ARG A 1 91 ? -38.484 -15.812 26.780 1.00 58.41 91 ARG A N 1
ATOM 721 C CA . ARG A 1 91 ? -39.706 -16.506 27.154 1.00 58.41 91 ARG A CA 1
ATOM 722 C C . ARG A 1 91 ? -39.340 -17.316 28.392 1.00 58.41 91 ARG A C 1
ATOM 724 O O . ARG A 1 91 ? -38.392 -18.107 28.297 1.00 58.41 91 ARG A O 1
ATOM 731 N N . PRO A 1 92 ? -39.983 -17.084 29.549 1.00 58.22 92 PRO A N 1
ATOM 732 C CA . PRO A 1 92 ? -39.603 -17.769 30.769 1.00 58.22 92 PRO A CA 1
ATOM 733 C C . PRO A 1 92 ? -39.648 -19.264 30.473 1.00 58.22 92 PRO A C 1
ATOM 735 O O . PRO A 1 92 ? -40.697 -19.797 30.109 1.00 58.22 92 PRO A O 1
ATOM 738 N N . LYS A 1 93 ? -38.486 -19.928 30.537 1.00 63.50 93 LYS A N 1
ATOM 739 C CA . LYS A 1 93 ? -38.426 -21.379 30.370 1.00 63.50 93 LYS A CA 1
ATOM 740 C C . LYS A 1 93 ? -39.344 -21.958 31.446 1.00 63.50 93 LYS A C 1
ATOM 742 O O . LYS A 1 93 ? -39.102 -21.675 32.624 1.00 63.50 93 LYS A O 1
ATOM 747 N N . PRO A 1 94 ? -40.400 -22.708 31.089 1.00 65.06 94 PRO A N 1
ATOM 748 C CA . PRO A 1 94 ? -41.277 -23.277 32.094 1.00 65.06 94 PRO A CA 1
ATOM 749 C C . PRO A 1 94 ? -40.428 -24.184 32.985 1.00 65.06 94 PRO A C 1
ATOM 751 O O . PRO A 1 94 ? -39.780 -25.113 32.501 1.00 65.06 94 PRO A O 1
ATOM 754 N N . LYS A 1 95 ? -40.381 -23.879 34.287 1.00 65.38 95 LYS A N 1
ATOM 755 C CA . LYS A 1 95 ? -39.790 -24.769 35.289 1.00 65.38 95 LYS A CA 1
ATOM 756 C C . LYS A 1 95 ? -40.661 -26.019 35.340 1.00 65.38 95 LYS A C 1
ATOM 758 O O . LYS A 1 95 ? -41.713 -26.035 35.971 1.00 65.38 95 LYS A O 1
ATOM 763 N N . TYR A 1 96 ? -40.261 -27.035 34.591 1.00 63.19 96 TYR A N 1
ATOM 764 C CA . TYR A 1 96 ? -40.965 -28.301 34.519 1.00 63.19 96 TYR A CA 1
ATOM 765 C C . TYR A 1 96 ? -40.572 -29.149 35.731 1.00 63.19 96 TYR A C 1
ATOM 767 O O . TYR A 1 96 ? -39.456 -29.661 35.799 1.00 63.19 96 TYR A O 1
ATOM 775 N N . ASN A 1 97 ? -41.475 -29.266 36.707 1.00 71.75 97 ASN A N 1
ATOM 776 C CA . ASN A 1 97 ? -41.308 -30.185 37.832 1.00 71.75 97 ASN A CA 1
ATOM 777 C C . ASN A 1 97 ? -41.572 -31.611 37.343 1.00 71.75 97 ASN A C 1
ATOM 779 O O . ASN A 1 97 ? -42.723 -32.038 37.265 1.00 71.75 97 ASN A O 1
ATOM 783 N N . SER A 1 98 ? -40.506 -32.341 37.017 1.00 61.62 98 SER A N 1
ATOM 784 C CA . SER A 1 98 ? -40.550 -33.739 36.565 1.00 61.62 98 SER A CA 1
ATOM 785 C C . SER A 1 98 ? -41.397 -34.636 37.478 1.00 61.62 98 SER A C 1
ATOM 787 O O . SER A 1 98 ? -42.148 -35.473 36.982 1.00 61.62 98 SER A O 1
ATOM 789 N N . ASP A 1 99 ? -41.370 -34.408 38.793 1.00 63.44 99 ASP A N 1
ATOM 790 C CA . ASP A 1 99 ? -42.127 -35.203 39.769 1.00 63.44 99 ASP A CA 1
ATOM 791 C C . ASP A 1 99 ? -43.650 -35.061 39.631 1.00 63.44 99 ASP A C 1
ATOM 793 O O . ASP A 1 99 ? -44.382 -36.036 39.801 1.00 63.44 99 ASP A O 1
ATOM 797 N N . ALA A 1 100 ? -44.142 -33.884 39.233 1.00 63.66 100 ALA A N 1
ATOM 798 C CA . ALA A 1 100 ? -45.573 -33.668 39.025 1.00 63.66 100 ALA A CA 1
ATOM 799 C C . ALA A 1 100 ? -46.100 -34.421 37.792 1.00 63.66 100 ALA A C 1
ATOM 801 O O . ALA A 1 100 ? -47.266 -34.812 37.754 1.00 63.66 100 ALA A O 1
ATOM 802 N N . LEU A 1 101 ? -45.254 -34.655 36.785 1.00 63.34 101 LEU A N 1
ATOM 803 C CA . LEU A 1 101 ? -45.655 -35.388 35.581 1.00 63.34 101 LEU A CA 1
ATOM 804 C C . LEU A 1 101 ? -45.482 -36.884 35.720 1.00 63.34 101 LEU A C 1
ATOM 806 O O . LEU A 1 101 ? -46.288 -37.617 35.167 1.00 63.34 101 LEU A O 1
ATOM 810 N N . ILE A 1 102 ? -44.519 -37.334 36.518 1.00 64.94 102 ILE A N 1
ATOM 811 C CA . ILE A 1 102 ? -44.418 -38.736 36.924 1.00 64.94 102 ILE A CA 1
ATOM 812 C C . ILE A 1 102 ? -45.673 -39.131 37.726 1.00 64.94 102 ILE A C 1
ATOM 814 O O . ILE A 1 102 ? -46.276 -40.166 37.443 1.00 64.94 102 ILE A O 1
ATOM 818 N N . ALA A 1 103 ? -46.146 -38.258 38.627 1.00 63.53 103 ALA A N 1
ATOM 819 C CA . ALA A 1 103 ? -47.406 -38.449 39.347 1.00 63.53 103 ALA A CA 1
ATOM 820 C C . ALA A 1 103 ? -48.642 -38.403 38.426 1.00 63.53 103 ALA A C 1
ATOM 822 O O . ALA A 1 103 ? -49.526 -39.248 38.543 1.00 63.53 103 ALA A O 1
ATOM 823 N N . LYS A 1 104 ? -48.700 -37.456 37.475 1.00 61.97 104 LYS A N 1
ATOM 824 C CA . LYS A 1 104 ? -49.829 -37.323 36.533 1.00 61.97 104 LYS A CA 1
ATOM 825 C C . LYS A 1 104 ? -49.863 -38.420 35.458 1.00 61.97 104 LYS A C 1
ATOM 827 O O . LYS A 1 104 ? -50.937 -38.744 34.966 1.00 61.97 104 LYS A O 1
ATOM 832 N N . ALA A 1 105 ? -48.713 -38.988 35.100 1.00 66.62 105 ALA A N 1
ATOM 833 C CA . ALA A 1 105 ? -48.577 -40.068 34.123 1.00 66.62 105 ALA A CA 1
ATOM 834 C C . ALA A 1 105 ? -48.606 -41.472 34.758 1.00 66.62 105 ALA A C 1
ATOM 836 O O . ALA A 1 105 ? -48.470 -42.462 34.043 1.00 66.62 105 ALA A O 1
ATOM 837 N N . GLY A 1 106 ? -48.768 -41.576 36.084 1.00 57.75 106 GLY A N 1
ATOM 838 C CA . GLY A 1 106 ? -48.886 -42.857 36.790 1.00 57.75 106 GLY A CA 1
ATOM 839 C C . GLY A 1 106 ? -47.630 -43.737 36.745 1.00 57.75 106 GLY A C 1
ATOM 840 O O . GLY A 1 106 ? -47.705 -44.924 37.058 1.00 57.75 106 GLY A O 1
ATOM 841 N N . LEU A 1 107 ? -46.473 -43.188 36.365 1.00 62.12 107 LEU A N 1
ATOM 842 C CA . LEU A 1 107 ? -45.221 -43.939 36.304 1.00 62.12 107 LEU A CA 1
ATOM 843 C C . LEU A 1 107 ? -44.604 -44.029 37.701 1.00 62.12 107 LEU A C 1
ATOM 845 O O . LEU A 1 107 ? -44.176 -43.042 38.290 1.00 62.12 107 LEU A O 1
ATOM 849 N N . ARG A 1 108 ? -44.547 -45.238 38.254 1.00 61.47 108 ARG A N 1
ATOM 850 C CA . ARG A 1 108 ? -43.935 -45.502 39.558 1.00 61.47 108 ARG A CA 1
ATOM 851 C C . ARG A 1 108 ? -42.418 -45.624 39.375 1.00 61.47 108 ARG A C 1
ATOM 853 O O . ARG A 1 108 ? -41.971 -46.488 38.625 1.00 61.47 108 ARG A O 1
ATOM 860 N N . ARG A 1 109 ? -41.621 -44.774 40.042 1.00 57.09 109 ARG A N 1
ATOM 861 C CA . ARG A 1 109 ? -40.153 -44.937 40.074 1.00 57.09 109 ARG A CA 1
ATOM 862 C C . ARG A 1 109 ? -39.836 -46.307 40.683 1.00 57.09 109 ARG A C 1
ATOM 864 O O . ARG A 1 109 ? -40.154 -46.554 41.845 1.00 57.09 109 ARG A O 1
ATOM 871 N N . MET A 1 110 ? -39.248 -47.197 39.890 1.00 53.75 110 MET A N 1
ATOM 872 C CA . MET A 1 110 ? -38.620 -48.415 40.393 1.00 53.75 110 MET A CA 1
ATOM 873 C C . MET A 1 110 ? -37.257 -48.013 40.958 1.00 53.75 110 MET A C 1
ATOM 875 O O . MET A 1 110 ? -36.399 -47.544 40.214 1.00 53.75 110 MET A O 1
ATOM 879 N N . ASN A 1 111 ? -37.099 -48.114 42.277 1.00 50.16 111 ASN A N 1
ATOM 880 C CA . ASN A 1 111 ? -35.807 -47.916 42.928 1.00 50.16 111 ASN A CA 1
ATOM 881 C C . ASN A 1 111 ? -34.920 -49.137 42.643 1.00 50.16 111 ASN A C 1
ATOM 883 O O . ASN A 1 111 ? -35.387 -50.268 42.797 1.00 50.16 111 ASN A O 1
ATOM 887 N N . ALA A 1 112 ? -33.683 -48.880 42.218 1.00 43.84 112 ALA A N 1
ATOM 888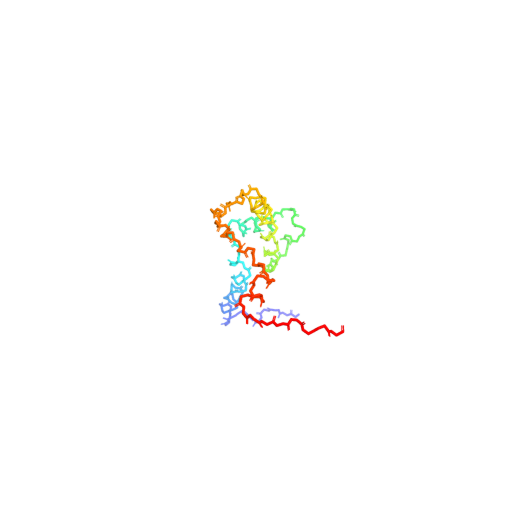 C CA . ALA A 1 112 ? -32.577 -49.834 42.244 1.00 43.84 112 ALA A CA 1
ATOM 889 C C . ALA A 1 112 ? -31.869 -49.765 43.602 1.00 43.84 112 ALA A C 1
ATOM 891 O O . ALA A 1 112 ? -31.865 -48.655 44.189 1.00 43.84 112 ALA A O 1
#

Solvent-accessible surface area (backbone atoms only — not comparable to full-atom values): 7058 Å² total; per-residue (Å²): 138,83,88,79,83,82,82,83,88,54,68,65,63,53,53,49,54,51,49,49,51,37,43,72,56,40,69,88,52,58,70,70,35,48,51,49,24,53,54,48,46,71,31,87,87,31,92,61,44,92,51,86,80,52,48,69,57,45,36,54,42,22,50,57,62,46,46,60,55,52,54,50,52,58,47,50,64,68,68,48,73,76,76,72,66,74,76,73,75,74,71,76,75,76,85,74,61,64,68,63,49,35,62,74,67,69,56,74,86,79,82,130

Nearest PDB structures (foldseek):
  1m8l-assembly1_A  TM=3.208E-01  e=4.978E+00  unclassified

Sequence (112 aa):
MLIHYFAGADVGKFSESIGEDYGRELLKYPAWAITKARHWWLSELNPRRGRKPVPGDWAACAKVEMAVVRIAESRIARSRPKQTAPATEQRPKPKYNSDALIAKAGLRRMNA

Foldseek 3Di:
DDPPPPPDDCPPVVVVVQVVLLCVLDVVADPVLLVVLVVVLCDPPNPCVVDDDHSVSSSVSSVVVCVVVVVVVVVCVVPPPPPPPPPPPPPPDPPDPPVVVCVVVVPDDDDD

Secondary structure (DSSP, 8-state):
----S--SSSHHHHHHHHHHHHHHHHTTS-HHHHHHHHHHHHSTT-TTTTSPPPHHHHHHHHHHHHHHHHHHHHHHHHHS-----------------HHHHHHHTT----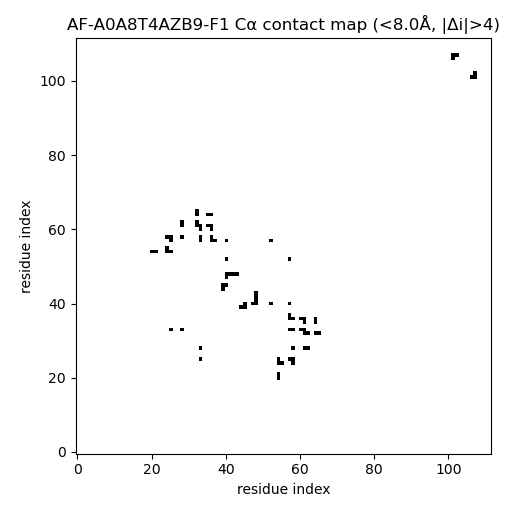--

Mean predicted aligned error: 15.49 Å

pLDDT: mean 77.6, std 16.98, range [36.34, 95.19]

Radius of gyration: 33.2 Å; Cα contacts (8 Å, |Δi|>4): 43; chains: 1; bounding box: 78×60×74 Å